Protein AF-A0A7M3MIR6-F1 (afdb_monomer)

pLDDT: mean 73.24, std 16.86, range [38.97, 96.5]

Nearest PDB structures (foldseek):
  1huu-assembly2_B  TM=9.456E-01  e=2.534E-05  Geobacillus stearothermophilus
  4p3v-assembly1_A-2  TM=9.087E-01  e=6.337E-05  Escherichia coli K-12
  4yfh-assembly1_A  TM=8.982E-01  e=1.585E-04  Escherichia coli
  4yft-assembly1_A  TM=8.588E-01  e=1.142E-04  Escherichia coli
  1mul-assembly1_A  TM=8.715E-01  e=2.059E-04  Escherichia coli

Mean predicted aligned error: 10.42 Å

Sequence (116 aa):
MANQDFPGVCFAGCQDKECNITPMDTDIAHERVKKLPEGYTKTLVKSLAYAFPDKLSDESDAYMVFDAMKAVITNVLKNGDVIELEGLGEFRTDPANGRKHVVFTPTRALEDAVNE

Secondary structure (DSSP, 8-state):
-EETTEEEEESS-EE-TT--EEPP-HHHHHHHHTTPPSSHHHHHHHHHHHHSTTT--SHHHHHHHHHHHHHHHHHHHHHT--EEETTTEEEEEEEETTEEEEEEEE-HHHHHHH--

Foldseek 3Di:
DDQPVGGPFDLFQDQDVPGHGDDGPLVVLQVVLVVDDDDDVLVVLVVQCVVCCVQNVDSSSSSSVVSSVSVVCVVCQVVQHKDADPLFFIWGWDDDPNDTDIDTDGDPNVVVVVVD

Structure (mmCIF, N/CA/C/O backbone):
data_AF-A0A7M3MIR6-F1
#
_entry.id   AF-A0A7M3MIR6-F1
#
loop_
_atom_site.group_PDB
_atom_site.id
_atom_site.type_symbol
_atom_site.label_atom_id
_atom_site.label_alt_id
_atom_site.label_comp_id
_atom_site.label_asym_id
_atom_site.label_entity_id
_atom_site.label_seq_id
_atom_site.pdbx_PDB_ins_code
_atom_site.Cartn_x
_atom_site.Cartn_y
_atom_site.Cartn_z
_atom_site.occupancy
_atom_site.B_iso_or_equiv
_atom_site.auth_seq_id
_atom_site.auth_comp_id
_atom_site.auth_asym_id
_atom_site.auth_atom_id
_atom_site.pdbx_PDB_model_num
ATOM 1 N N . MET A 1 1 ? -7.007 13.784 -7.750 1.00 46.44 1 MET A N 1
ATOM 2 C CA . MET A 1 1 ? -7.223 13.136 -6.446 1.00 46.44 1 MET A CA 1
ATOM 3 C C . MET A 1 1 ? -5.874 13.017 -5.801 1.00 46.44 1 MET A C 1
ATOM 5 O O . MET A 1 1 ? -5.057 12.228 -6.244 1.00 46.44 1 MET A O 1
ATOM 9 N N . ALA A 1 2 ? -5.638 13.910 -4.847 1.00 38.97 2 ALA A N 1
ATOM 10 C CA . ALA A 1 2 ? -4.365 14.103 -4.179 1.00 38.97 2 ALA A CA 1
ATOM 11 C C . ALA A 1 2 ? -3.795 12.785 -3.634 1.00 38.97 2 ALA A C 1
ATOM 13 O O . ALA A 1 2 ? -4.342 12.232 -2.675 1.00 38.97 2 ALA A O 1
ATOM 14 N N . ASN A 1 3 ? -2.684 12.335 -4.222 1.00 44.38 3 ASN A N 1
ATOM 15 C CA . ASN A 1 3 ? -1.715 11.476 -3.547 1.00 44.38 3 ASN A CA 1
ATOM 16 C C . ASN A 1 3 ? -1.379 12.113 -2.181 1.00 44.38 3 ASN A C 1
ATOM 18 O O . ASN A 1 3 ? -1.235 13.337 -2.105 1.00 44.38 3 ASN A O 1
ATOM 22 N N . GLN A 1 4 ? -1.313 11.321 -1.103 1.00 50.66 4 GLN A N 1
ATOM 23 C CA . GLN A 1 4 ? -0.981 11.836 0.236 1.00 50.66 4 GLN A CA 1
ATOM 24 C C . GLN A 1 4 ? 0.375 12.544 0.256 1.00 50.66 4 GLN A C 1
ATOM 26 O O . GLN A 1 4 ? 0.532 13.526 0.976 1.00 50.66 4 GLN A O 1
ATOM 31 N N . ASP A 1 5 ? 1.298 12.094 -0.591 1.00 46.50 5 ASP A N 1
ATOM 32 C CA . ASP A 1 5 ? 2.633 12.667 -0.703 1.00 46.50 5 ASP A CA 1
ATOM 33 C C . ASP A 1 5 ? 2.634 13.972 -1.524 1.00 46.50 5 ASP A C 1
ATOM 35 O O . ASP A 1 5 ? 3.521 14.804 -1.356 1.00 46.50 5 ASP A O 1
ATOM 39 N N . PHE A 1 6 ? 1.628 14.194 -2.390 1.00 50.91 6 PHE A N 1
ATOM 40 C CA . PHE A 1 6 ? 1.538 15.377 -3.258 1.00 50.91 6 PHE A CA 1
ATOM 41 C C . PHE A 1 6 ? 0.085 15.783 -3.570 1.00 50.91 6 PHE A C 1
ATOM 43 O O . PHE A 1 6 ? -0.524 15.270 -4.524 1.00 50.91 6 PHE A O 1
ATOM 50 N N . PRO A 1 7 ? -0.466 16.765 -2.832 1.00 49.62 7 PRO A N 1
ATOM 51 C CA . PRO A 1 7 ? -1.778 17.328 -3.111 1.00 49.62 7 PRO A CA 1
ATOM 52 C C . PRO A 1 7 ? -1.823 17.962 -4.507 1.00 49.62 7 PRO A C 1
ATOM 54 O O . PRO A 1 7 ? -1.186 18.980 -4.745 1.00 49.62 7 PRO A O 1
ATOM 57 N N . GLY A 1 8 ? -2.561 17.354 -5.443 1.00 45.78 8 GLY A N 1
ATOM 58 C CA . GLY A 1 8 ? -2.793 17.913 -6.784 1.00 45.78 8 GLY A CA 1
ATOM 59 C C . GLY A 1 8 ? -2.548 16.960 -7.952 1.00 45.78 8 GLY A C 1
ATOM 60 O O . GLY A 1 8 ? -3.086 17.199 -9.026 1.00 45.78 8 GLY A O 1
ATOM 61 N N . VAL A 1 9 ? -1.826 15.850 -7.756 1.00 48.53 9 VAL A N 1
ATOM 62 C CA . VAL A 1 9 ? -1.580 14.885 -8.845 1.00 48.53 9 VAL A CA 1
ATOM 63 C C . VAL A 1 9 ? -2.525 13.701 -8.766 1.00 48.53 9 VAL A C 1
ATOM 65 O O . VAL A 1 9 ? -2.762 13.147 -7.694 1.00 48.53 9 VAL A O 1
ATOM 68 N N . CYS A 1 10 ? -3.102 13.371 -9.917 1.00 51.75 10 CYS A N 1
ATOM 69 C CA . CYS A 1 10 ? -4.040 12.286 -10.110 1.00 51.75 10 CYS A CA 1
ATOM 70 C C . CYS A 1 10 ? -3.309 11.000 -10.524 1.00 51.75 10 CYS A C 1
ATOM 72 O O . CYS A 1 10 ? -2.751 10.959 -11.612 1.00 51.75 10 CYS A O 1
ATOM 74 N N . PHE A 1 11 ? -3.324 9.964 -9.679 1.00 49.66 11 PHE A N 1
ATOM 75 C CA . PHE A 1 11 ? -2.672 8.670 -9.968 1.00 49.66 11 PHE A CA 1
ATOM 76 C C . PHE A 1 11 ? -3.649 7.519 -10.231 1.00 49.66 11 PHE A C 1
ATOM 78 O O . PHE A 1 11 ? -3.257 6.477 -10.738 1.00 49.66 11 PHE A O 1
ATOM 85 N N . ALA A 1 12 ? -4.927 7.706 -9.910 1.00 41.91 12 ALA A N 1
ATOM 86 C CA . ALA A 1 12 ? -5.985 6.749 -10.192 1.00 41.91 12 ALA A CA 1
ATOM 87 C C . ALA A 1 12 ? -7.221 7.544 -10.607 1.00 41.91 12 ALA A C 1
ATOM 89 O O . ALA A 1 12 ? -7.859 8.169 -9.762 1.00 41.91 12 ALA A O 1
ATOM 90 N N . GLY A 1 13 ? -7.467 7.585 -11.919 1.00 47.03 13 GLY A N 1
ATOM 91 C CA . GLY A 1 13 ? -8.695 8.040 -12.569 1.00 47.03 13 GLY A CA 1
ATOM 92 C C . GLY A 1 13 ? -9.550 9.025 -11.785 1.00 47.03 13 GLY A C 1
ATOM 93 O O . GLY A 1 13 ? -10.612 8.676 -11.280 1.00 47.03 13 GLY A O 1
ATOM 94 N N . CYS A 1 14 ? -9.085 10.262 -11.677 1.00 51.31 14 CYS A N 1
ATOM 95 C CA . CYS A 1 14 ? -9.826 11.286 -10.966 1.00 51.31 14 CYS A CA 1
ATOM 96 C C . CYS A 1 14 ? -11.037 11.630 -11.793 1.00 51.31 14 CYS A C 1
ATOM 98 O O . CYS A 1 14 ? -10.876 12.240 -12.846 1.00 51.31 14 CYS A O 1
ATOM 100 N N . GLN A 1 15 ? -12.204 11.231 -11.303 1.00 43.19 15 GLN A N 1
ATOM 101 C CA . GLN A 1 15 ? -13.461 11.746 -11.800 1.00 43.19 15 GLN A CA 1
ATOM 102 C C . GLN A 1 15 ? -13.557 13.213 -11.400 1.00 43.19 15 GLN A C 1
ATOM 104 O O . GLN A 1 15 ? -13.546 13.562 -10.215 1.00 43.19 15 GLN A O 1
ATOM 109 N N . ASP A 1 16 ? -13.592 14.083 -12.401 1.00 51.97 16 ASP A N 1
ATOM 110 C CA . ASP A 1 16 ? -14.099 15.433 -12.211 1.00 51.97 16 ASP A CA 1
ATOM 111 C C . ASP A 1 16 ? -15.604 15.388 -11.863 1.00 51.97 16 ASP A C 1
ATOM 113 O O . ASP A 1 16 ? -16.229 14.325 -11.781 1.00 51.97 16 ASP A O 1
ATOM 117 N N . LYS A 1 17 ? -16.218 16.555 -11.640 1.00 46.25 17 LYS A N 1
ATOM 118 C CA . LYS A 1 17 ? -17.666 16.648 -11.367 1.00 46.25 17 LYS A CA 1
ATOM 119 C C . LYS A 1 17 ? -18.535 16.123 -12.522 1.00 46.25 17 LYS A C 1
ATOM 121 O O . LYS A 1 17 ? -19.743 15.998 -12.349 1.00 46.25 17 LYS A O 1
ATOM 126 N N . GLU A 1 18 ? -17.927 15.826 -13.665 1.00 45.69 18 GLU A N 1
ATOM 127 C CA . GLU A 1 18 ? -18.553 15.353 -14.895 1.00 45.69 18 GLU A CA 1
ATOM 128 C C . GLU A 1 18 ? -18.234 13.870 -15.175 1.00 45.69 18 GLU A C 1
ATOM 130 O O . GLU A 1 18 ? -18.565 13.362 -16.242 1.00 45.69 18 GLU A O 1
ATOM 135 N N . CYS A 1 19 ? -17.663 13.142 -14.203 1.00 44.66 19 CYS A N 1
ATOM 136 C CA . CYS A 1 19 ? -17.295 11.7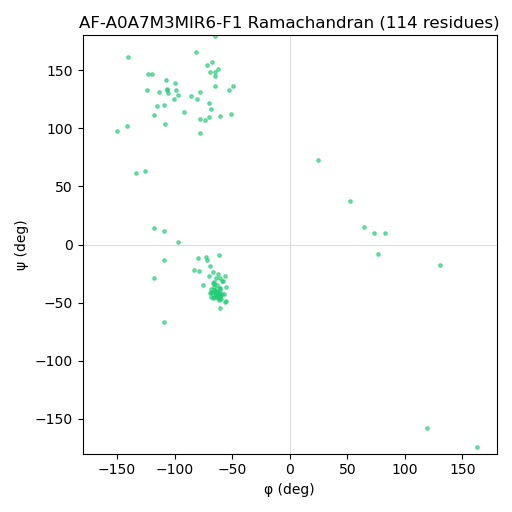24 -14.303 1.00 44.66 19 CYS A CA 1
ATOM 137 C C . CYS A 1 19 ? -16.200 11.395 -15.338 1.00 44.66 19 CYS A C 1
ATOM 139 O O . CYS A 1 19 ? -15.999 10.213 -15.638 1.00 44.66 19 CYS A O 1
ATOM 141 N N . ASN A 1 20 ? -15.445 12.378 -15.840 1.00 45.81 20 ASN A N 1
ATOM 142 C CA . ASN A 1 20 ? -14.329 12.119 -16.750 1.00 45.81 20 ASN A CA 1
ATOM 143 C C . ASN A 1 20 ? -13.104 11.634 -15.977 1.00 45.81 20 ASN A C 1
ATOM 145 O O . ASN A 1 20 ? -12.683 12.254 -15.004 1.00 45.81 20 ASN A O 1
ATOM 149 N N . ILE A 1 21 ? -12.496 10.543 -16.441 1.00 51.19 21 ILE A N 1
ATOM 150 C CA . ILE A 1 21 ? -11.260 9.992 -15.882 1.00 51.19 21 ILE A CA 1
ATOM 151 C C . ILE A 1 21 ? -10.090 10.846 -16.378 1.00 51.19 21 ILE A C 1
ATOM 153 O O . ILE A 1 21 ? -9.715 10.766 -17.545 1.00 51.19 21 ILE A O 1
ATOM 157 N N . THR A 1 22 ? -9.487 11.645 -15.494 1.00 49.62 22 THR A N 1
ATOM 158 C CA . THR A 1 22 ? -8.223 12.328 -15.821 1.00 49.62 22 THR A CA 1
ATOM 159 C C . THR A 1 22 ? -7.096 11.284 -15.898 1.00 49.62 22 THR A C 1
ATOM 161 O O . THR A 1 22 ? -6.879 10.586 -14.899 1.00 49.62 22 THR A O 1
ATOM 164 N N . PRO A 1 23 ? -6.385 11.148 -17.037 1.00 46.84 23 PRO A N 1
ATOM 165 C CA . PRO A 1 23 ? -5.227 10.267 -17.131 1.00 46.84 23 PRO A CA 1
ATOM 166 C C . PRO A 1 23 ? -4.118 10.722 -16.177 1.00 46.84 23 PRO A C 1
ATOM 168 O O . PRO A 1 23 ? -4.000 11.903 -15.849 1.00 46.84 23 PRO A O 1
ATOM 171 N N . MET A 1 24 ? -3.309 9.770 -15.720 1.00 54.97 24 MET A N 1
ATOM 172 C CA . MET A 1 24 ? -2.146 10.057 -14.886 1.00 54.97 24 MET A CA 1
ATOM 173 C C . MET A 1 24 ? -1.109 10.870 -15.670 1.00 54.97 24 MET A C 1
ATOM 175 O O . MET A 1 24 ? -0.806 10.543 -16.816 1.00 54.97 24 MET A O 1
ATOM 179 N N . ASP A 1 25 ? -0.541 11.893 -15.033 1.00 58.91 25 ASP A N 1
ATOM 180 C CA . ASP A 1 25 ? 0.608 12.627 -15.569 1.00 58.91 25 ASP A CA 1
ATOM 181 C C . ASP A 1 25 ? 1.883 11.798 -15.345 1.00 58.91 25 ASP A C 1
ATOM 183 O O . ASP A 1 25 ? 2.453 11.768 -14.247 1.00 58.91 25 ASP A O 1
ATOM 187 N N . THR A 1 26 ? 2.277 11.055 -16.378 1.00 58.16 26 THR A N 1
ATOM 188 C CA . THR A 1 26 ? 3.425 10.141 -16.358 1.00 58.16 26 THR A CA 1
ATOM 189 C C . THR A 1 26 ? 4.751 10.882 -16.223 1.00 58.16 26 THR A C 1
ATOM 191 O O . THR A 1 26 ? 5.651 10.396 -15.544 1.00 58.16 26 THR A O 1
ATOM 194 N N . ASP A 1 27 ? 4.871 12.085 -16.786 1.00 61.66 27 ASP A N 1
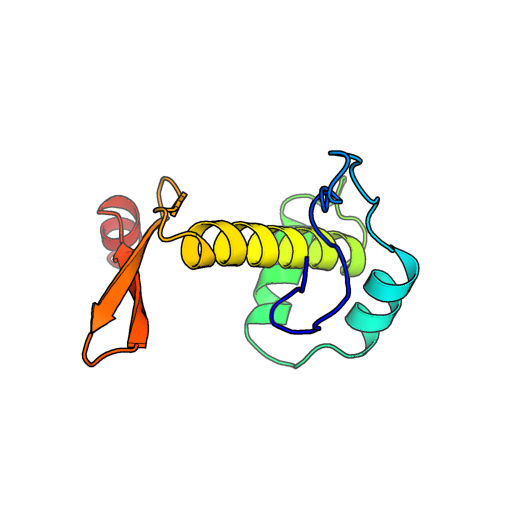ATOM 195 C CA . ASP A 1 27 ? 6.118 12.857 -16.778 1.00 61.66 27 ASP A CA 1
ATOM 196 C C . ASP A 1 27 ? 6.441 13.356 -15.367 1.00 61.66 27 ASP A C 1
ATOM 198 O O . ASP A 1 27 ? 7.571 13.238 -14.879 1.00 61.66 27 ASP A O 1
ATOM 202 N N . ILE A 1 28 ? 5.417 13.831 -14.653 1.00 59.06 28 ILE A N 1
ATOM 203 C CA . ILE A 1 28 ? 5.539 14.189 -13.240 1.00 59.06 28 ILE A CA 1
ATOM 204 C C . ILE A 1 28 ? 5.827 12.949 -12.380 1.00 59.06 28 ILE A C 1
ATOM 206 O O . ILE A 1 28 ? 6.550 13.057 -11.385 1.00 59.06 28 ILE A O 1
ATOM 210 N N . ALA A 1 29 ? 5.289 11.780 -12.734 1.00 56.88 29 ALA A N 1
ATOM 211 C CA . ALA A 1 29 ? 5.575 10.534 -12.031 1.00 56.88 29 ALA A CA 1
ATOM 212 C C . ALA A 1 29 ? 7.042 10.093 -12.208 1.00 56.88 29 ALA A C 1
ATOM 214 O O . ALA A 1 29 ? 7.715 9.831 -11.211 1.00 56.88 29 ALA A O 1
ATOM 215 N N . HIS A 1 30 ? 7.581 10.120 -13.431 1.00 58.75 30 HIS A N 1
ATOM 216 C CA . HIS A 1 30 ? 8.981 9.773 -13.711 1.00 58.75 30 HIS A CA 1
ATOM 217 C C . HIS A 1 30 ? 9.982 10.706 -13.006 1.00 58.75 30 HIS A C 1
ATOM 219 O O . HIS A 1 30 ? 10.978 10.243 -12.446 1.00 58.75 30 HIS A O 1
ATOM 225 N N . GLU A 1 31 ? 9.726 12.017 -12.963 1.00 57.44 31 GLU A N 1
ATOM 226 C CA . GLU A 1 31 ? 10.598 12.968 -12.250 1.00 57.44 31 GLU A CA 1
ATOM 227 C C . GLU A 1 31 ? 10.592 12.773 -10.722 1.00 57.44 31 GLU A C 1
ATOM 229 O O . GLU A 1 31 ? 11.563 13.114 -10.040 1.00 57.44 31 GLU A O 1
ATOM 234 N N . ARG A 1 32 ? 9.532 12.181 -10.157 1.00 58.84 32 ARG A N 1
ATOM 235 C CA . ARG A 1 32 ? 9.444 11.877 -8.716 1.00 58.84 32 ARG A CA 1
ATOM 236 C C . ARG A 1 32 ? 10.280 10.683 -8.317 1.00 58.84 32 ARG A C 1
ATOM 238 O O . ARG A 1 32 ? 10.872 10.715 -7.242 1.00 58.84 32 ARG A O 1
ATOM 245 N N . VAL A 1 33 ? 10.381 9.685 -9.192 1.00 57.88 33 VAL A N 1
ATOM 246 C CA . VAL A 1 33 ? 11.196 8.481 -8.972 1.00 57.88 33 VAL A CA 1
ATOM 247 C C . VAL A 1 33 ? 12.668 8.854 -8.762 1.00 57.88 33 VAL A C 1
ATOM 249 O O . VAL A 1 33 ? 13.383 8.263 -7.958 1.00 57.88 33 VAL A O 1
ATOM 252 N N . LYS A 1 34 ? 13.122 9.938 -9.391 1.00 57.19 34 LYS A N 1
ATOM 253 C CA . LYS A 1 34 ? 14.489 10.447 -9.227 1.00 57.19 34 LYS A CA 1
ATOM 254 C C . LYS A 1 34 ? 14.761 11.101 -7.862 1.00 57.19 34 LYS A C 1
ATOM 256 O O . LYS A 1 34 ? 15.920 11.348 -7.544 1.00 57.19 34 LYS A O 1
ATOM 261 N N . LYS A 1 35 ? 13.731 11.402 -7.059 1.00 58.09 35 LYS A N 1
ATOM 262 C CA . LYS A 1 35 ? 13.829 12.146 -5.781 1.00 58.09 35 LYS A CA 1
ATOM 263 C C . LYS A 1 35 ? 13.380 11.342 -4.558 1.00 58.09 35 LYS A C 1
ATOM 265 O O . LYS A 1 35 ? 13.116 11.920 -3.505 1.00 58.09 35 LYS A O 1
ATOM 270 N N . LEU A 1 36 ? 13.231 10.031 -4.699 1.00 55.25 36 LEU A N 1
ATOM 271 C CA . LEU A 1 36 ? 12.580 9.213 -3.684 1.00 55.25 36 LEU A CA 1
ATOM 272 C C . LEU A 1 36 ? 13.391 9.083 -2.390 1.00 55.25 36 LEU A C 1
ATOM 274 O O . LEU A 1 36 ? 14.621 9.035 -2.447 1.00 55.25 36 LEU A O 1
ATOM 278 N N . PRO A 1 37 ? 12.720 8.957 -1.230 1.00 52.56 37 PRO A N 1
ATOM 279 C CA . PRO A 1 37 ? 13.389 8.699 0.037 1.00 52.56 37 PRO A CA 1
ATOM 280 C C . PRO A 1 37 ? 14.074 7.324 0.037 1.00 52.56 37 PRO A C 1
ATOM 282 O O . PRO A 1 37 ? 13.558 6.353 -0.522 1.00 52.56 37 PRO A O 1
ATOM 285 N N . GLU A 1 38 ? 15.220 7.228 0.706 1.00 55.50 38 GLU A N 1
ATOM 286 C CA . GLU A 1 38 ? 15.881 5.955 1.010 1.00 55.50 38 GLU A CA 1
ATOM 287 C C . GLU A 1 38 ? 15.053 5.116 2.012 1.00 55.50 38 GLU A C 1
ATOM 289 O O . GLU A 1 38 ? 14.243 5.656 2.766 1.00 55.50 38 GLU A O 1
ATOM 294 N N . GLY A 1 39 ? 15.247 3.788 2.036 1.00 60.25 39 GLY A N 1
ATOM 295 C CA . GLY A 1 39 ? 14.626 2.886 3.022 1.00 60.25 39 GLY A CA 1
ATOM 296 C C . GLY A 1 39 ? 13.702 1.808 2.437 1.00 60.25 39 GLY A C 1
ATOM 297 O O . GLY A 1 39 ? 13.815 1.435 1.268 1.00 60.25 39 GLY A O 1
ATOM 298 N N . TYR A 1 40 ? 12.791 1.281 3.264 1.00 63.53 40 TYR A N 1
ATOM 299 C CA . TYR A 1 40 ? 11.971 0.095 2.956 1.00 63.53 40 TYR A CA 1
ATOM 300 C C . TYR A 1 40 ? 11.068 0.245 1.721 1.00 63.53 40 TYR A C 1
ATOM 302 O O . TYR A 1 40 ? 10.826 -0.737 1.021 1.00 63.53 40 TYR A O 1
ATOM 310 N N . THR A 1 41 ? 10.631 1.464 1.394 1.00 71.56 41 THR A N 1
ATOM 311 C CA . THR A 1 41 ? 9.831 1.738 0.190 1.00 71.56 41 THR A CA 1
ATOM 312 C C . THR A 1 41 ? 10.594 1.407 -1.093 1.00 71.56 41 THR A C 1
ATOM 314 O O . THR A 1 41 ? 10.039 0.786 -1.995 1.00 71.56 41 THR A O 1
ATOM 317 N N . LYS A 1 42 ? 11.890 1.742 -1.160 1.00 73.62 42 LYS A N 1
ATOM 318 C CA . LYS A 1 42 ? 12.735 1.417 -2.317 1.00 73.62 42 LYS A CA 1
ATOM 319 C C . LYS A 1 42 ? 12.898 -0.092 -2.481 1.00 73.62 42 LYS A C 1
ATOM 321 O O . LYS A 1 42 ? 12.864 -0.590 -3.602 1.00 73.62 42 LYS A O 1
ATOM 326 N N . THR A 1 43 ? 13.043 -0.823 -1.375 1.00 78.62 43 THR A N 1
ATOM 327 C CA . THR A 1 43 ? 13.096 -2.291 -1.393 1.00 78.62 43 THR A CA 1
ATOM 328 C C . THR A 1 43 ? 11.802 -2.877 -1.947 1.00 78.62 43 THR A C 1
ATOM 330 O O . THR A 1 43 ? 11.855 -3.726 -2.827 1.00 78.62 43 THR A O 1
ATOM 333 N N . LEU A 1 44 ? 10.647 -2.388 -1.492 1.00 78.50 44 LEU A N 1
ATOM 334 C CA . LEU A 1 44 ? 9.348 -2.886 -1.939 1.00 78.50 44 LEU A CA 1
ATOM 335 C C . LEU A 1 44 ? 9.118 -2.630 -3.435 1.00 78.50 44 LEU A C 1
ATOM 337 O O . LEU A 1 44 ? 8.690 -3.536 -4.145 1.00 78.50 44 LEU A O 1
ATOM 341 N N . VAL A 1 45 ? 9.471 -1.444 -3.939 1.00 81.62 45 VAL A N 1
ATOM 342 C CA . VAL A 1 45 ? 9.328 -1.141 -5.371 1.00 81.62 45 VAL A CA 1
ATOM 343 C C . VAL A 1 45 ? 10.290 -1.956 -6.237 1.00 81.62 45 VAL A C 1
ATOM 345 O O . VAL A 1 45 ? 9.891 -2.464 -7.283 1.00 81.62 45 VAL A O 1
ATOM 348 N N . LYS A 1 46 ? 11.529 -2.171 -5.783 1.00 80.62 46 LYS A N 1
ATOM 349 C CA . LYS A 1 46 ? 12.460 -3.080 -6.465 1.00 80.62 46 LYS A CA 1
ATOM 350 C C . LYS A 1 46 ? 11.933 -4.510 -6.519 1.00 80.62 46 LYS A C 1
ATOM 352 O O . LYS A 1 46 ? 12.003 -5.139 -7.570 1.00 80.62 46 LYS A O 1
ATOM 357 N N . SER A 1 47 ? 11.385 -5.010 -5.413 1.00 81.88 47 SER A N 1
ATOM 358 C CA . SER A 1 47 ? 10.755 -6.331 -5.374 1.00 81.88 47 SER A CA 1
ATOM 359 C C . SER A 1 47 ? 9.560 -6.417 -6.324 1.00 81.88 47 SER A C 1
ATOM 361 O O . SER A 1 47 ? 9.383 -7.437 -6.982 1.00 81.88 47 SER A O 1
ATOM 363 N N . LEU A 1 48 ? 8.774 -5.343 -6.449 1.00 83.12 48 LEU A N 1
ATOM 364 C CA . LEU A 1 48 ? 7.651 -5.277 -7.382 1.00 83.12 48 LEU A CA 1
ATOM 365 C C . LEU A 1 48 ? 8.114 -5.332 -8.847 1.00 83.12 48 LEU A C 1
ATOM 367 O O . LEU A 1 48 ? 7.562 -6.108 -9.624 1.00 83.12 48 LEU A O 1
ATOM 371 N N . ALA A 1 49 ? 9.156 -4.574 -9.209 1.00 83.06 49 ALA A N 1
ATOM 372 C CA . ALA A 1 49 ? 9.765 -4.641 -10.539 1.00 83.06 49 ALA A CA 1
ATOM 373 C C . ALA A 1 49 ? 10.317 -6.047 -10.837 1.00 83.06 49 ALA A C 1
ATOM 375 O O . ALA A 1 49 ? 10.086 -6.601 -11.909 1.00 83.06 49 ALA A O 1
ATOM 376 N N . TYR A 1 50 ? 10.983 -6.664 -9.855 1.00 83.62 50 TYR A N 1
ATOM 377 C CA . TYR A 1 50 ? 11.5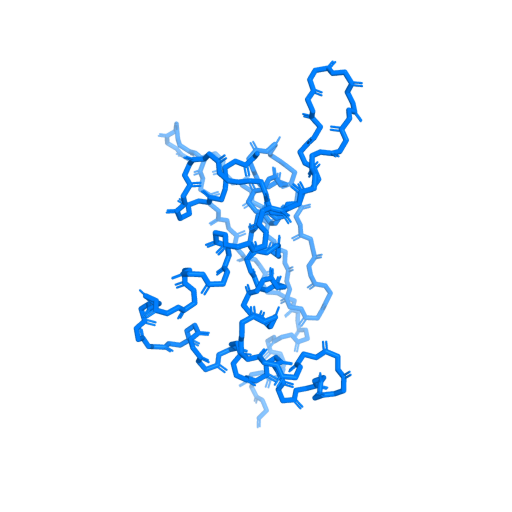31 -8.015 -9.981 1.00 83.62 50 TYR A CA 1
ATOM 378 C C . TYR A 1 50 ? 10.456 -9.099 -10.133 1.00 83.62 50 TYR A C 1
ATOM 380 O O . TYR A 1 50 ? 10.684 -10.093 -10.816 1.00 83.62 50 TYR A O 1
ATOM 388 N N . ALA A 1 51 ? 9.286 -8.923 -9.516 1.00 85.50 51 ALA A N 1
ATOM 389 C CA . ALA A 1 51 ? 8.173 -9.860 -9.643 1.00 85.50 51 ALA A CA 1
ATOM 390 C C . ALA A 1 51 ? 7.535 -9.838 -11.044 1.00 85.50 51 ALA A C 1
ATOM 392 O O . ALA A 1 51 ? 6.987 -10.849 -11.483 1.00 85.50 51 ALA A O 1
ATOM 393 N N . PHE A 1 52 ? 7.622 -8.710 -11.759 1.00 83.44 52 PHE A N 1
ATOM 394 C CA . PHE A 1 52 ? 7.036 -8.533 -13.090 1.00 83.44 52 PHE A CA 1
ATOM 395 C C . PHE A 1 52 ? 8.021 -7.886 -14.077 1.00 83.44 52 PHE A C 1
ATOM 397 O O . PHE A 1 52 ? 7.722 -6.823 -14.628 1.00 83.44 52 PHE A O 1
ATOM 404 N N . PRO A 1 53 ? 9.171 -8.520 -14.365 1.00 80.12 53 PRO A N 1
ATOM 405 C CA . PRO A 1 53 ? 10.252 -7.890 -15.125 1.00 80.12 53 PRO A CA 1
ATOM 406 C C . PRO A 1 53 ? 9.845 -7.543 -16.566 1.00 80.12 53 PRO A C 1
ATOM 408 O O . PRO A 1 53 ? 10.313 -6.553 -17.121 1.00 80.12 53 PRO A O 1
ATOM 411 N N . ASP A 1 54 ? 8.913 -8.303 -17.149 1.00 82.69 54 ASP A N 1
ATOM 412 C CA . ASP A 1 54 ? 8.401 -8.076 -18.508 1.00 82.69 54 ASP A CA 1
ATOM 413 C C . ASP A 1 54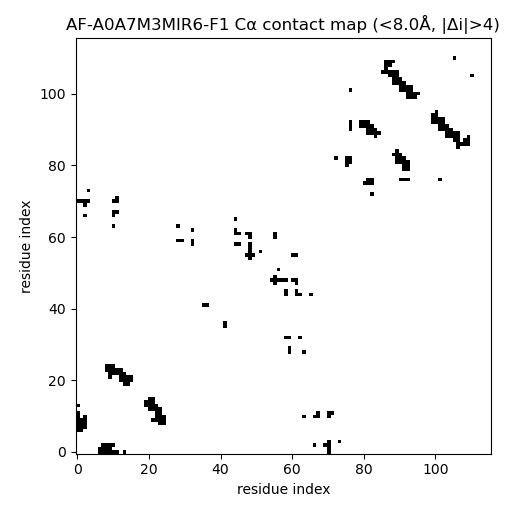 ? 7.344 -6.957 -18.590 1.00 82.69 54 ASP A C 1
ATOM 415 O O . ASP A 1 54 ? 6.926 -6.574 -19.685 1.00 82.69 54 ASP A O 1
ATOM 419 N N . LYS A 1 55 ? 6.834 -6.485 -17.444 1.00 78.69 55 LYS A N 1
ATOM 420 C CA . LYS A 1 55 ? 5.762 -5.474 -17.355 1.00 78.69 55 LYS A CA 1
ATOM 421 C C . LYS A 1 55 ? 6.206 -4.193 -16.661 1.00 78.69 55 LYS A C 1
ATOM 423 O O . LYS A 1 55 ? 5.649 -3.144 -16.953 1.00 78.69 55 LYS A O 1
ATOM 428 N N . LEU A 1 56 ? 7.172 -4.299 -15.756 1.00 81.12 56 LEU A N 1
ATOM 429 C CA . LEU A 1 56 ? 7.731 -3.222 -14.949 1.00 81.12 56 LEU A CA 1
ATOM 430 C C . LEU A 1 56 ? 9.247 -3.213 -15.163 1.00 81.12 56 LEU A C 1
ATOM 432 O O . LEU A 1 56 ? 10.028 -3.507 -14.260 1.00 81.12 56 LEU A O 1
ATOM 436 N N . SER A 1 57 ? 9.645 -2.952 -16.408 1.00 70.88 57 SER A N 1
ATOM 437 C CA . SER A 1 57 ? 11.044 -3.017 -16.845 1.00 70.88 57 SER A CA 1
ATOM 438 C C . SER A 1 57 ? 11.917 -1.906 -16.258 1.00 70.88 57 SER A C 1
ATOM 440 O O . SER A 1 57 ? 13.140 -2.032 -16.254 1.00 70.88 57 SER A O 1
ATOM 442 N N . ASP A 1 58 ? 11.300 -0.831 -15.762 1.00 73.44 58 ASP A N 1
ATOM 443 C CA . ASP A 1 58 ? 11.966 0.254 -15.052 1.00 73.44 58 ASP A CA 1
ATOM 444 C C . ASP A 1 58 ? 11.417 0.381 -13.618 1.00 73.44 58 ASP A C 1
ATOM 446 O O . ASP A 1 58 ? 10.229 0.174 -13.355 1.00 73.44 58 ASP A O 1
ATOM 450 N N . GLU A 1 59 ? 12.285 0.768 -12.677 1.00 71.81 59 GLU A N 1
ATOM 451 C CA . GLU A 1 59 ? 11.902 1.082 -11.294 1.00 71.81 59 GLU A CA 1
ATOM 452 C C . GLU A 1 59 ? 10.830 2.179 -11.255 1.00 71.81 59 GLU A C 1
ATOM 454 O O . GLU A 1 59 ? 10.028 2.223 -10.320 1.00 71.81 59 GLU A O 1
ATOM 459 N N . SER A 1 60 ? 10.794 3.046 -12.272 1.00 73.94 60 SER A N 1
ATOM 460 C CA . SER A 1 60 ? 9.799 4.107 -12.385 1.00 73.94 60 SER A CA 1
ATOM 461 C C . SER A 1 60 ? 8.376 3.594 -12.622 1.00 73.94 60 SER A C 1
ATOM 463 O O . SER A 1 60 ? 7.457 4.038 -11.929 1.00 73.94 60 SER A O 1
ATOM 465 N N . ASP A 1 61 ? 8.203 2.590 -13.483 1.00 76.62 61 ASP A N 1
ATOM 466 C CA . ASP A 1 61 ? 6.908 1.948 -13.732 1.00 76.62 61 ASP A CA 1
ATOM 467 C C . ASP A 1 61 ? 6.395 1.242 -12.471 1.00 76.62 61 ASP A C 1
ATOM 469 O O . ASP A 1 61 ? 5.233 1.383 -12.080 1.00 76.62 61 ASP A O 1
ATOM 473 N N . ALA A 1 62 ? 7.280 0.525 -11.772 1.00 81.44 62 ALA A N 1
ATOM 474 C CA . ALA A 1 62 ? 6.940 -0.117 -10.505 1.00 81.44 62 ALA A CA 1
ATOM 475 C C . ALA A 1 62 ? 6.560 0.916 -9.429 1.00 81.44 62 ALA A C 1
ATOM 477 O O . ALA A 1 62 ? 5.643 0.691 -8.635 1.00 81.44 62 ALA A O 1
ATOM 478 N N . TYR A 1 63 ? 7.205 2.083 -9.436 1.00 78.31 63 TYR A N 1
ATOM 479 C CA . TYR A 1 63 ? 6.843 3.181 -8.546 1.00 78.31 63 TYR A CA 1
ATOM 480 C C . TYR A 1 63 ? 5.457 3.742 -8.837 1.00 78.31 63 TYR A C 1
ATOM 482 O O . TYR A 1 63 ? 4.719 4.059 -7.907 1.00 78.31 63 TYR A O 1
ATOM 490 N N . MET A 1 64 ? 5.088 3.851 -10.111 1.00 76.81 64 MET A N 1
ATOM 491 C CA . MET A 1 64 ? 3.771 4.334 -10.519 1.00 76.81 64 MET A CA 1
ATOM 492 C C . MET A 1 64 ? 2.665 3.390 -10.051 1.00 76.81 64 MET A C 1
ATOM 494 O O . MET A 1 64 ? 1.652 3.849 -9.524 1.00 76.81 64 MET A O 1
ATOM 498 N N . VAL A 1 65 ? 2.883 2.076 -10.152 1.00 82.12 65 VAL A N 1
ATOM 499 C CA . VAL A 1 65 ? 1.959 1.071 -9.603 1.00 82.12 65 VAL A CA 1
ATOM 500 C C . VAL A 1 65 ? 1.848 1.199 -8.083 1.00 82.12 65 VAL A C 1
ATOM 502 O O . VAL A 1 65 ? 0.741 1.223 -7.541 1.00 82.12 65 VAL A O 1
ATOM 505 N N . PHE A 1 66 ? 2.979 1.339 -7.390 1.00 82.56 66 PHE A N 1
ATOM 506 C CA . PHE A 1 66 ? 2.993 1.517 -5.941 1.00 82.56 66 PHE A CA 1
ATOM 507 C C . PHE A 1 66 ? 2.252 2.793 -5.498 1.00 82.56 66 PHE A C 1
ATOM 509 O O . PHE A 1 66 ? 1.443 2.762 -4.566 1.00 82.56 66 PHE A O 1
ATOM 516 N N . ASP A 1 67 ? 2.462 3.913 -6.191 1.00 77.75 67 ASP A N 1
ATOM 517 C CA . ASP A 1 67 ? 1.768 5.178 -5.930 1.00 77.75 67 ASP A CA 1
ATOM 518 C C . ASP A 1 67 ? 0.263 5.085 -6.208 1.00 77.75 67 ASP A C 1
ATOM 520 O O . ASP A 1 67 ? -0.542 5.586 -5.414 1.00 77.75 67 ASP A O 1
ATOM 524 N N . ALA A 1 68 ? -0.132 4.406 -7.287 1.00 78.19 68 ALA A N 1
ATOM 525 C CA . ALA A 1 68 ? -1.535 4.156 -7.593 1.00 78.19 68 ALA A CA 1
ATOM 526 C C . ALA A 1 68 ? -2.212 3.344 -6.477 1.00 78.19 68 ALA A C 1
ATOM 528 O O . ALA A 1 68 ? -3.283 3.731 -6.005 1.00 78.19 68 ALA A O 1
ATOM 529 N N . MET A 1 69 ? -1.566 2.283 -5.977 1.00 83.75 69 MET A N 1
ATOM 530 C CA . MET A 1 69 ? -2.083 1.497 -4.851 1.00 83.75 69 MET A CA 1
ATOM 531 C C . MET A 1 69 ? -2.275 2.343 -3.586 1.00 83.75 69 MET A C 1
ATOM 533 O O . MET A 1 69 ? -3.345 2.296 -2.974 1.00 83.75 69 MET A O 1
ATOM 537 N N . LYS A 1 70 ? -1.289 3.173 -3.211 1.00 82.25 70 LYS A N 1
ATOM 538 C CA . LYS A 1 70 ? -1.418 4.099 -2.068 1.00 82.25 70 LYS A CA 1
ATOM 539 C C . LYS A 1 70 ? -2.604 5.047 -2.229 1.00 82.25 70 LYS A C 1
ATOM 541 O O . LYS A 1 70 ? -3.332 5.301 -1.264 1.00 82.25 70 LYS A O 1
ATOM 546 N N . ALA A 1 71 ? -2.792 5.588 -3.434 1.00 77.06 71 ALA A N 1
ATOM 547 C CA . ALA A 1 71 ? -3.888 6.502 -3.731 1.00 77.06 71 ALA A CA 1
ATOM 548 C C . ALA A 1 71 ? -5.253 5.809 -3.596 1.00 77.06 71 ALA A C 1
ATOM 550 O O . ALA A 1 71 ? -6.160 6.384 -2.989 1.00 77.06 71 ALA A O 1
ATOM 551 N N . VAL A 1 72 ? -5.378 4.571 -4.088 1.00 80.69 72 VAL A N 1
ATOM 552 C CA . VAL A 1 72 ? -6.591 3.748 -3.948 1.00 80.69 72 VAL A CA 1
ATOM 553 C C . VAL A 1 72 ? -6.903 3.491 -2.473 1.00 80.69 72 VAL A C 1
ATOM 555 O O . VAL A 1 72 ? -7.984 3.864 -2.019 1.00 80.69 72 VAL A O 1
ATOM 558 N N . ILE A 1 73 ? -5.943 2.958 -1.705 1.00 84.50 73 ILE A N 1
ATOM 559 C CA . ILE A 1 73 ? -6.103 2.678 -0.265 1.00 84.50 73 ILE A CA 1
ATOM 560 C C . ILE A 1 73 ? -6.531 3.943 0.485 1.00 84.50 73 ILE A C 1
ATOM 562 O O . ILE A 1 73 ? -7.504 3.945 1.239 1.00 84.50 73 ILE A O 1
ATOM 566 N N . THR A 1 74 ? -5.838 5.057 0.236 1.00 82.31 74 THR A N 1
ATOM 567 C CA . THR A 1 74 ? -6.149 6.341 0.871 1.00 82.31 74 THR A CA 1
ATOM 568 C C . THR A 1 74 ? -7.573 6.794 0.579 1.00 82.31 74 THR A C 1
ATOM 570 O O . THR A 1 74 ? -8.233 7.345 1.460 1.00 82.31 74 THR A O 1
ATOM 573 N N . ASN A 1 75 ? -8.031 6.640 -0.663 1.00 79.81 75 ASN A N 1
ATOM 574 C CA . ASN A 1 75 ? -9.338 7.132 -1.064 1.00 79.81 75 ASN A CA 1
ATOM 575 C C . ASN A 1 75 ? -10.471 6.351 -0.393 1.00 79.81 75 ASN A C 1
ATOM 577 O O . ASN A 1 75 ? -11.384 6.967 0.152 1.00 79.81 75 ASN A O 1
ATOM 581 N N . VAL A 1 76 ? -10.361 5.021 -0.369 1.00 80.56 76 VAL A N 1
ATOM 582 C CA . VAL A 1 76 ? -11.319 4.144 0.321 1.00 80.56 76 VAL A CA 1
ATOM 583 C C . VAL A 1 76 ? -11.419 4.540 1.800 1.00 80.56 76 VAL A C 1
ATOM 585 O O . VAL A 1 76 ? -12.497 4.861 2.296 1.00 80.56 76 VAL A O 1
ATOM 588 N N . LEU A 1 77 ? -10.276 4.683 2.478 1.00 85.69 77 LEU A N 1
ATOM 589 C CA . LEU A 1 77 ? -10.245 5.057 3.895 1.00 85.69 77 LEU A CA 1
ATOM 590 C C . LEU A 1 77 ? -10.773 6.479 4.159 1.00 85.69 77 LEU A C 1
ATOM 592 O O . LEU A 1 77 ? -11.441 6.720 5.165 1.00 85.69 77 LEU A O 1
ATOM 596 N N . LYS A 1 78 ? -10.521 7.448 3.268 1.00 83.31 78 LYS A N 1
ATOM 597 C CA . LYS A 1 78 ? -11.070 8.813 3.407 1.00 83.31 78 LYS A CA 1
ATOM 598 C C . LYS A 1 78 ? -12.598 8.818 3.399 1.00 83.31 78 LYS A C 1
ATOM 600 O O . LYS A 1 78 ? -13.199 9.561 4.186 1.00 83.31 78 LYS A O 1
ATOM 605 N N . ASN A 1 79 ? -13.197 7.962 2.575 1.00 81.56 79 ASN A N 1
ATOM 606 C CA . ASN A 1 79 ? -14.645 7.802 2.476 1.00 81.56 79 ASN A CA 1
ATOM 607 C C . ASN A 1 79 ? -15.250 7.080 3.691 1.00 81.56 79 ASN A C 1
ATOM 609 O O . ASN A 1 79 ? -16.455 7.154 3.900 1.00 81.56 79 ASN A O 1
ATOM 613 N N . GLY A 1 80 ? -14.415 6.505 4.564 1.00 82.44 80 GLY A N 1
ATOM 614 C CA . GLY A 1 80 ? -14.855 5.724 5.720 1.00 82.44 80 GLY A CA 1
ATOM 615 C C . GLY A 1 80 ? -15.186 4.274 5.375 1.00 82.44 80 GLY A C 1
ATOM 616 O O . GLY A 1 80 ? -15.725 3.569 6.223 1.00 82.44 80 GLY A O 1
ATOM 617 N N . ASP A 1 81 ? -14.851 3.850 4.158 1.00 85.38 81 ASP A N 1
ATOM 618 C CA . ASP A 1 81 ? -14.998 2.477 3.706 1.00 85.38 81 ASP A CA 1
ATOM 619 C C . ASP A 1 81 ? -13.827 1.615 4.197 1.00 85.38 81 ASP A C 1
ATOM 621 O O . ASP A 1 81 ? -12.785 2.104 4.653 1.00 85.38 81 ASP A O 1
ATOM 625 N N . VAL A 1 82 ? -14.018 0.305 4.091 1.00 89.44 82 VAL A N 1
ATOM 626 C CA . VAL A 1 82 ? -13.047 -0.722 4.465 1.00 89.44 82 VAL A CA 1
ATOM 627 C C . VAL A 1 82 ? -12.326 -1.211 3.211 1.00 89.44 82 VAL A C 1
ATOM 629 O O . VAL A 1 82 ? -12.954 -1.404 2.171 1.00 89.44 82 VAL A O 1
ATOM 632 N N . ILE A 1 83 ? -11.014 -1.425 3.306 1.00 91.12 83 ILE A N 1
ATOM 633 C CA . ILE A 1 83 ? -10.237 -2.106 2.267 1.00 91.12 83 ILE A CA 1
ATOM 634 C C . ILE A 1 83 ? -9.676 -3.410 2.816 1.00 91.12 83 ILE A C 1
ATOM 636 O O . ILE A 1 83 ? -8.890 -3.419 3.762 1.00 91.12 83 ILE A O 1
ATOM 640 N N . GLU A 1 84 ? -10.073 -4.506 2.188 1.00 92.44 84 GLU A N 1
ATOM 641 C CA . GLU A 1 84 ? -9.543 -5.834 2.452 1.00 92.44 84 GLU A CA 1
ATOM 642 C C . GLU A 1 84 ? -8.516 -6.183 1.373 1.00 92.44 84 GLU A C 1
ATOM 644 O O . GLU A 1 84 ? -8.795 -6.107 0.175 1.00 92.44 84 GLU A O 1
ATOM 649 N N . LEU A 1 85 ? -7.311 -6.539 1.808 1.00 91.50 85 LEU A N 1
ATOM 650 C CA . LEU A 1 85 ? -6.284 -7.131 0.963 1.00 91.50 85 LEU A CA 1
ATOM 651 C C . LEU A 1 85 ? -6.170 -8.601 1.359 1.00 91.50 85 LEU A C 1
ATOM 653 O O . LEU A 1 85 ? -5.601 -8.920 2.407 1.00 91.50 85 LEU A O 1
ATOM 657 N N . GLU A 1 86 ? -6.737 -9.481 0.535 1.00 89.25 86 GLU A N 1
ATOM 658 C CA . GLU A 1 86 ? -6.750 -10.923 0.782 1.00 89.25 86 GLU A CA 1
ATOM 659 C C . GLU A 1 86 ? -5.330 -11.450 1.055 1.00 89.25 86 GLU A C 1
ATOM 661 O O . GLU A 1 86 ? -4.369 -11.091 0.373 1.00 89.25 86 GLU A O 1
ATOM 666 N N . GLY A 1 87 ? -5.190 -12.262 2.106 1.00 87.56 87 GLY A N 1
ATOM 667 C CA . GLY A 1 87 ? -3.900 -12.795 2.560 1.00 87.56 87 GLY A CA 1
ATOM 668 C C . GLY A 1 87 ? -3.015 -11.808 3.334 1.00 87.56 87 GLY A C 1
ATOM 669 O O . GLY A 1 87 ? -2.014 -12.228 3.9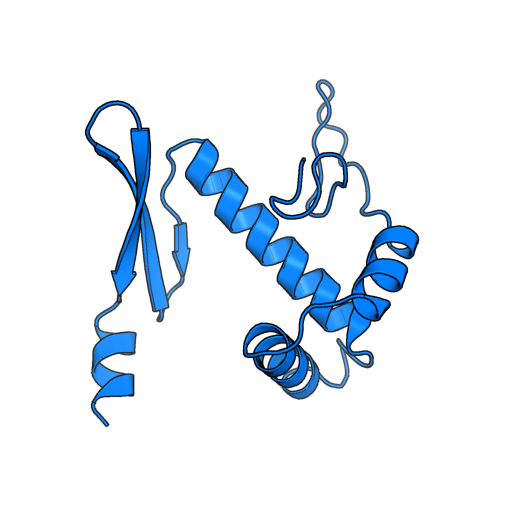05 1.00 87.56 87 GLY A O 1
ATOM 670 N N . LEU A 1 88 ? -3.377 -10.522 3.410 1.00 92.81 88 LEU A N 1
ATOM 671 C CA . LEU A 1 88 ? -2.684 -9.522 4.227 1.00 92.81 88 LEU A CA 1
ATOM 672 C C . LEU A 1 88 ? -3.536 -9.103 5.418 1.00 92.81 88 LEU A C 1
ATOM 674 O O . LEU A 1 88 ? -3.194 -9.405 6.559 1.00 92.81 88 LEU A O 1
ATOM 678 N N . GLY A 1 89 ? -4.660 -8.439 5.173 1.00 94.44 89 GLY A N 1
ATOM 679 C CA . GLY A 1 89 ? -5.526 -7.949 6.237 1.00 94.44 89 GLY A CA 1
ATOM 680 C C . GLY A 1 89 ? -6.505 -6.883 5.784 1.00 94.44 89 GLY A C 1
ATOM 681 O O . GLY A 1 89 ? -6.604 -6.536 4.607 1.00 94.44 89 GLY A O 1
ATOM 682 N N . GLU A 1 90 ? -7.206 -6.344 6.768 1.00 95.12 90 GLU A N 1
ATOM 683 C CA . GLU A 1 90 ? -8.207 -5.304 6.606 1.00 95.12 90 GLU A CA 1
ATOM 684 C C . GLU A 1 90 ? -7.665 -3.968 7.119 1.00 95.12 90 GLU A C 1
ATOM 686 O O . GLU A 1 90 ? -7.141 -3.890 8.233 1.00 95.12 90 GLU A O 1
ATOM 691 N N . PHE A 1 91 ? -7.837 -2.901 6.337 1.00 94.50 91 PHE A N 1
ATOM 692 C CA . PHE A 1 91 ? -7.711 -1.535 6.828 1.00 94.50 91 PHE A CA 1
ATOM 693 C C . PHE A 1 91 ? -9.086 -0.890 6.938 1.00 94.50 91 PHE A C 1
ATOM 695 O O . PHE A 1 91 ? -9.882 -0.903 5.997 1.00 94.50 91 PHE A O 1
ATOM 702 N N . ARG A 1 92 ? -9.321 -0.227 8.067 1.00 93.19 92 ARG A N 1
ATOM 703 C CA . ARG A 1 92 ? -10.533 0.555 8.316 1.00 93.19 92 ARG A CA 1
ATOM 704 C C . ARG A 1 92 ? -10.208 1.840 9.053 1.00 93.19 92 ARG A C 1
ATOM 706 O O . ARG A 1 92 ? -9.155 1.953 9.683 1.00 93.19 92 ARG A O 1
ATOM 713 N N . THR A 1 93 ? -11.124 2.802 9.016 1.00 92.56 93 THR A N 1
ATOM 714 C CA . THR A 1 93 ? -11.020 3.987 9.872 1.00 92.56 93 THR A CA 1
ATOM 715 C C . THR A 1 93 ? -11.860 3.838 11.130 1.00 92.56 93 THR A C 1
ATOM 717 O O . THR A 1 93 ? -13.055 3.580 11.030 1.00 92.56 93 THR A O 1
ATOM 720 N N . ASP A 1 94 ? -11.258 4.072 12.291 1.00 88.88 94 ASP A N 1
ATOM 721 C CA . ASP A 1 94 ? -11.938 4.121 13.582 1.00 88.88 94 ASP A CA 1
ATOM 722 C C . ASP A 1 94 ? -11.973 5.575 14.097 1.00 88.88 94 ASP A C 1
ATOM 724 O O . ASP A 1 94 ? -10.916 6.217 14.213 1.00 88.88 94 ASP A O 1
ATOM 728 N N . PRO A 1 95 ? -13.157 6.167 14.331 1.00 83.81 95 PRO A N 1
ATOM 729 C CA . PRO A 1 95 ? -13.258 7.487 14.934 1.00 83.81 95 PRO A CA 1
ATOM 730 C C . PRO A 1 95 ? -12.930 7.423 16.433 1.00 83.81 95 PRO A C 1
ATOM 732 O O . PRO A 1 95 ? -13.751 7.011 17.247 1.00 83.81 95 PRO A O 1
ATOM 735 N N . ALA A 1 96 ? -11.763 7.938 16.821 1.00 81.75 96 ALA A N 1
ATOM 736 C CA . ALA A 1 96 ? -11.366 8.075 18.221 1.00 81.75 96 ALA A CA 1
ATOM 737 C C . ALA A 1 96 ? -11.000 9.533 18.537 1.00 81.75 96 ALA A C 1
ATOM 739 O O . ALA A 1 96 ? -10.268 10.187 17.797 1.00 81.75 96 ALA A O 1
ATOM 740 N N . ASN A 1 97 ? -11.521 10.072 19.646 1.00 77.12 97 ASN A N 1
ATOM 741 C CA . ASN A 1 97 ? -11.215 11.429 20.130 1.00 77.12 97 ASN A CA 1
ATOM 742 C C . ASN A 1 97 ? -11.404 12.548 19.080 1.00 77.12 97 ASN A C 1
ATOM 744 O O . ASN A 1 97 ? -10.618 13.492 19.007 1.00 77.12 97 ASN A O 1
ATOM 748 N N . GLY A 1 98 ? -12.435 12.438 18.234 1.00 76.69 98 GLY A N 1
ATOM 749 C CA . GLY A 1 98 ? -12.730 13.437 17.199 1.00 76.69 98 GLY A CA 1
ATOM 750 C C . GLY A 1 98 ? -11.770 13.429 16.002 1.00 76.69 98 GLY A C 1
ATOM 751 O O . GLY A 1 98 ? -11.834 14.334 15.171 1.0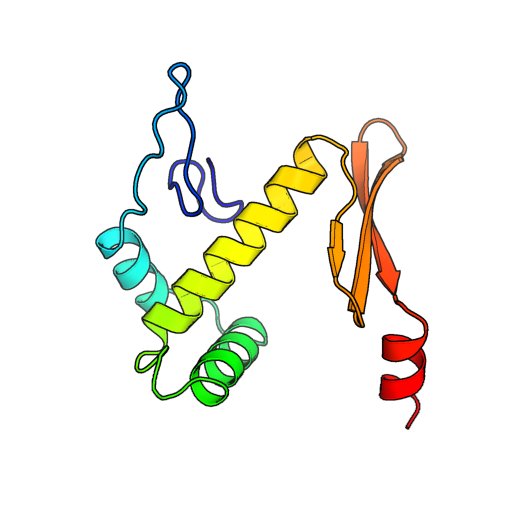0 76.69 98 GLY A O 1
ATOM 752 N N . ARG A 1 99 ? -10.893 12.422 15.880 1.00 83.56 99 ARG A N 1
ATOM 753 C CA . ARG A 1 99 ? -10.042 12.183 14.706 1.00 83.56 99 ARG A CA 1
ATOM 754 C C . ARG A 1 99 ? -10.291 10.780 14.151 1.00 83.56 99 ARG A C 1
ATOM 756 O O . ARG A 1 99 ? -10.578 9.847 14.894 1.00 83.56 99 ARG A O 1
ATOM 763 N N . LYS A 1 100 ? -10.193 10.628 12.828 1.00 83.94 100 LYS A N 1
ATOM 764 C CA . LYS A 1 100 ? -10.204 9.307 12.186 1.00 83.94 100 LYS A CA 1
ATOM 765 C C . LYS A 1 100 ? -8.805 8.700 12.294 1.00 83.94 100 LYS A C 1
ATOM 767 O O . LYS A 1 100 ? -7.843 9.325 11.850 1.00 83.94 100 LYS A O 1
ATOM 772 N N . HIS A 1 101 ? -8.705 7.501 12.855 1.00 89.50 101 HIS A N 1
ATOM 773 C CA . HIS A 1 101 ? -7.476 6.712 12.909 1.00 89.50 101 HIS A CA 1
ATOM 774 C C . HIS A 1 101 ? -7.572 5.534 11.946 1.00 89.50 101 HIS A C 1
ATOM 776 O O . HIS A 1 101 ? -8.637 4.943 11.816 1.00 89.50 101 HIS A O 1
ATOM 782 N N . VAL A 1 102 ? -6.476 5.189 11.269 1.00 90.38 102 VAL A N 1
ATOM 783 C CA . VAL A 1 102 ? -6.419 3.973 10.446 1.00 90.38 102 VAL A CA 1
ATOM 784 C C . VAL A 1 102 ? -6.029 2.806 11.344 1.00 90.38 102 VAL A C 1
ATOM 786 O O . VAL A 1 102 ? -5.026 2.880 12.051 1.00 90.38 102 VAL A O 1
ATOM 789 N N . VAL A 1 103 ? -6.823 1.741 11.305 1.00 93.69 103 VAL A N 1
ATOM 790 C CA . VAL A 1 103 ? -6.572 0.481 12.004 1.00 93.69 103 VAL A CA 1
ATOM 791 C C . VAL A 1 103 ? -6.316 -0.59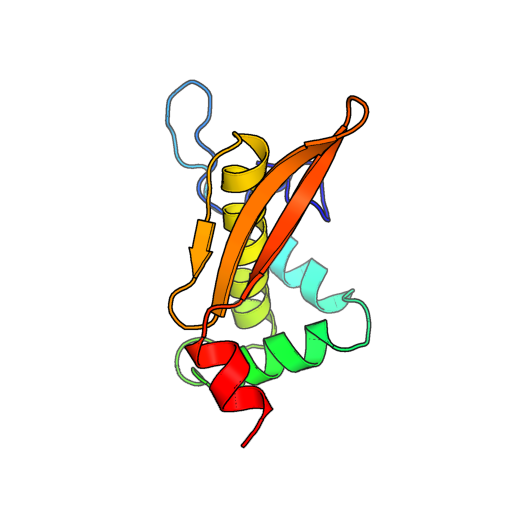0 10.956 1.00 93.69 103 VAL A C 1
ATOM 793 O O . VAL A 1 103 ? -7.089 -0.709 10.009 1.00 93.69 103 VAL A O 1
ATOM 796 N N . PHE A 1 104 ? -5.244 -1.357 11.141 1.00 95.31 104 PHE A N 1
ATOM 797 C CA . PHE A 1 104 ? -4.958 -2.559 10.365 1.00 95.31 104 PHE A CA 1
ATOM 798 C C . PHE A 1 104 ? -5.233 -3.790 11.227 1.00 95.31 104 PHE A C 1
ATOM 800 O O . PHE A 1 104 ? -4.769 -3.857 12.365 1.00 95.31 104 PHE A O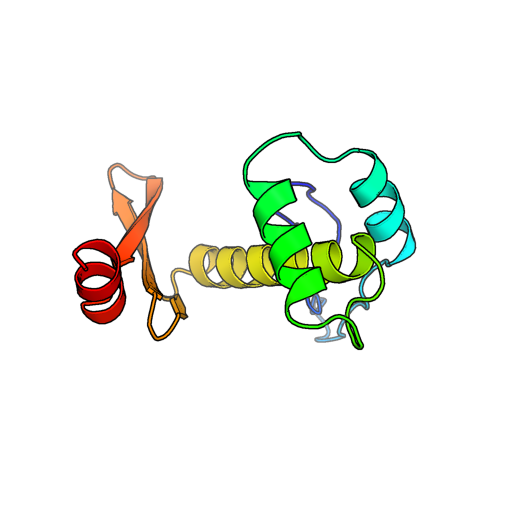 1
ATOM 807 N N . THR A 1 105 ? -5.993 -4.744 10.698 1.00 96.50 105 THR A N 1
ATOM 808 C CA . THR A 1 105 ? -6.225 -6.052 11.320 1.00 96.50 105 THR A CA 1
ATOM 809 C C . THR A 1 105 ? -5.669 -7.124 10.386 1.00 96.50 105 THR A C 1
ATOM 811 O O . THR A 1 105 ? -6.207 -7.284 9.289 1.00 96.50 105 THR A O 1
ATOM 814 N N . PRO A 1 106 ? -4.577 -7.816 10.762 1.00 96.12 106 PRO A N 1
ATOM 815 C CA . PRO A 1 106 ? -3.977 -8.825 9.901 1.00 96.12 106 PRO A CA 1
ATOM 816 C C . PRO A 1 106 ? -4.936 -10.000 9.698 1.00 96.12 106 PRO A C 1
ATOM 818 O O . PRO A 1 106 ? -5.719 -10.351 10.582 1.00 96.12 106 PRO A O 1
ATOM 821 N N . THR A 1 107 ? -4.864 -10.628 8.526 1.00 94.94 107 THR A N 1
ATOM 822 C CA . THR A 1 107 ? -5.479 -11.944 8.348 1.00 94.94 107 THR A CA 1
ATOM 823 C C . THR A 1 107 ? -4.680 -12.995 9.107 1.00 94.94 107 THR A C 1
ATOM 825 O O . THR A 1 107 ? -3.465 -12.878 9.266 1.00 94.94 107 THR A O 1
ATOM 828 N N . ARG A 1 108 ? -5.348 -14.088 9.477 1.00 93.44 108 ARG A N 1
ATOM 829 C CA . ARG A 1 108 ? -4.674 -15.261 10.038 1.00 93.44 108 ARG A CA 1
ATOM 830 C C . ARG A 1 108 ? -3.572 -15.802 9.120 1.00 93.44 108 ARG A C 1
ATOM 832 O O . ARG A 1 108 ? -2.537 -16.216 9.613 1.00 93.44 108 ARG A O 1
ATOM 839 N N . ALA A 1 109 ? -3.766 -15.757 7.800 1.00 91.81 109 ALA A N 1
ATOM 840 C CA . ALA A 1 109 ? -2.757 -16.205 6.839 1.00 91.81 109 ALA A CA 1
ATOM 841 C C . ALA A 1 109 ? -1.445 -15.409 6.953 1.00 91.81 109 ALA A C 1
ATOM 843 O O . ALA A 1 109 ? -0.369 -15.995 6.882 1.00 91.81 109 ALA A O 1
ATOM 844 N N . LEU A 1 110 ? -1.532 -14.092 7.174 1.00 91.88 110 LEU A N 1
ATOM 845 C CA . LEU A 1 110 ? -0.354 -13.258 7.411 1.00 91.88 110 LEU A CA 1
ATOM 846 C C . LEU A 1 110 ? 0.307 -13.585 8.756 1.00 91.88 110 LEU A C 1
ATOM 848 O O . LEU A 1 110 ? 1.530 -13.635 8.834 1.00 91.88 110 LEU A O 1
ATOM 852 N N . GLU A 1 111 ? -0.485 -13.805 9.808 1.00 93.62 111 GLU A N 1
ATOM 853 C CA . GLU A 1 111 ? 0.049 -14.186 11.121 1.00 93.62 111 GLU A CA 1
ATOM 854 C C . GLU A 1 111 ? 0.755 -15.545 11.074 1.00 93.62 111 GLU A C 1
ATOM 856 O O . GLU A 1 111 ? 1.862 -15.669 11.592 1.00 93.62 111 GLU A O 1
ATOM 861 N N . ASP A 1 112 ? 0.152 -16.541 10.42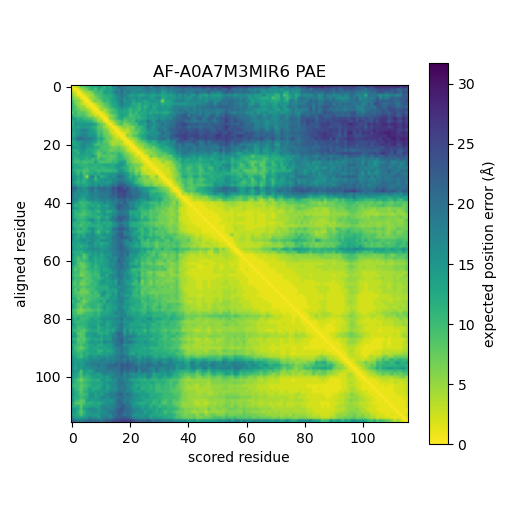6 1.00 94.00 112 ASP A N 1
ATOM 862 C CA . ASP A 1 112 ? 0.731 -17.875 10.270 1.00 94.00 112 ASP A CA 1
ATOM 863 C C . ASP A 1 112 ? 2.054 -17.790 9.480 1.00 94.00 112 ASP A C 1
ATOM 865 O O . ASP A 1 112 ? 3.077 -18.263 9.965 1.00 94.00 112 ASP A O 1
ATOM 869 N N . ALA A 1 113 ? 2.082 -17.076 8.345 1.00 91.06 113 ALA A N 1
ATOM 870 C CA . ALA A 1 113 ? 3.277 -16.929 7.503 1.00 91.06 113 ALA A CA 1
ATOM 871 C C . ALA A 1 113 ? 4.467 -16.222 8.186 1.00 91.06 113 ALA A C 1
ATOM 873 O O . ALA A 1 113 ? 5.610 -16.410 7.781 1.00 91.06 113 ALA A O 1
ATOM 874 N N . VAL A 1 114 ? 4.221 -15.378 9.194 1.00 88.00 114 VAL A N 1
ATOM 875 C CA . VAL A 1 114 ? 5.283 -14.687 9.955 1.00 88.00 114 VAL A CA 1
ATOM 876 C C . VAL A 1 114 ? 5.856 -15.566 11.074 1.00 88.00 114 VAL A C 1
ATOM 878 O O . VAL A 1 114 ? 6.970 -15.317 11.531 1.00 88.00 114 VAL A O 1
ATOM 881 N N . ASN A 1 115 ? 5.103 -16.569 11.532 1.00 89.44 115 ASN A N 1
ATOM 882 C CA . ASN A 1 115 ? 5.498 -17.464 12.622 1.00 89.44 115 ASN A CA 1
ATOM 883 C C . ASN A 1 115 ? 6.099 -18.803 12.137 1.00 89.44 115 ASN A C 1
ATOM 885 O O . ASN A 1 115 ? 6.413 -19.650 12.978 1.00 89.44 115 ASN A O 1
ATOM 889 N N . GLU A 1 116 ? 6.248 -18.993 10.822 1.00 72.38 116 GLU A N 1
ATOM 890 C CA . GLU A 1 116 ? 6.992 -20.097 10.184 1.00 72.38 116 GLU A CA 1
ATOM 891 C C . GLU A 1 116 ? 8.511 -19.852 10.171 1.00 72.38 116 GLU A C 1
ATOM 893 O O . GLU A 1 116 ? 9.257 -20.830 10.424 1.00 72.38 116 GLU A O 1
#

InterPro domains:
  IPR010992 Integration host factor (IHF)-like DNA-binding domain superfamily [SSF47729] (48-115)

Solvent-accessible surface area (backbone atoms only — not comparable to full-atom values): 6721 Å² total; per-residue (Å²): 79,54,31,92,92,43,81,74,47,31,59,63,61,28,57,50,101,81,68,48,63,43,76,59,62,59,68,66,51,52,61,45,58,80,68,60,72,87,58,71,67,52,54,53,27,49,52,50,13,66,76,35,52,94,80,20,77,42,66,50,55,21,41,52,52,53,51,26,51,52,39,53,56,50,51,42,40,72,73,61,38,72,50,75,44,89,67,46,28,37,39,36,52,48,81,52,96,93,40,79,39,83,46,78,47,72,30,69,62,37,56,52,68,74,73,111

Organism: NCBI:txid54767

Radius of gyration: 16.21 Å; Cα contacts (8 Å, |Δi|>4): 142; chains: 1; bounding box: 34×38×39 Å